Protein AF-A0A3N5HWL3-F1 (afdb_monomer_lite)

Structure (mmCIF, N/CA/C/O backbone):
data_AF-A0A3N5HWL3-F1
#
_entry.id   AF-A0A3N5HWL3-F1
#
loop_
_atom_site.group_PDB
_atom_site.id
_atom_site.type_symbol
_atom_site.label_atom_id
_atom_site.label_alt_id
_atom_site.label_comp_id
_atom_site.label_asym_id
_atom_site.label_entity_id
_atom_site.label_seq_id
_atom_site.pdbx_PDB_ins_code
_atom_site.Cartn_x
_atom_site.Cartn_y
_atom_site.Cartn_z
_atom_site.occupancy
_atom_site.B_iso_or_equiv
_atom_site.auth_seq_id
_atom_site.auth_comp_id
_atom_site.auth_asym_id
_atom_site.auth_atom_id
_atom_site.pdbx_PDB_model_num
ATOM 1 N N . THR A 1 1 ? 18.563 2.096 3.991 1.00 62.16 1 THR A N 1
ATOM 2 C CA . THR A 1 1 ? 17.705 1.444 2.979 1.00 62.16 1 THR A CA 1
ATOM 3 C C . THR A 1 1 ? 16.371 1.018 3.572 1.00 62.16 1 THR A C 1
ATOM 5 O O . THR A 1 1 ? 15.362 1.556 3.148 1.00 62.16 1 THR A O 1
ATOM 8 N N . VAL A 1 2 ? 16.328 0.175 4.611 1.00 63.00 2 VAL A N 1
ATOM 9 C CA . VAL A 1 2 ? 15.065 -0.277 5.244 1.00 63.00 2 VAL A CA 1
ATOM 10 C C . VAL A 1 2 ? 14.202 0.880 5.778 1.00 63.00 2 VAL A C 1
ATOM 12 O O . VAL A 1 2 ? 13.022 0.962 5.457 1.00 63.00 2 VAL A O 1
ATOM 15 N N . THR A 1 3 ? 14.785 1.844 6.499 1.00 76.62 3 THR A N 1
ATOM 16 C CA . THR A 1 3 ? 14.060 3.039 6.988 1.00 76.62 3 THR A CA 1
ATOM 17 C C . THR A 1 3 ? 13.495 3.900 5.852 1.00 76.62 3 THR A C 1
ATOM 19 O O . THR A 1 3 ? 12.427 4.489 5.982 1.00 76.62 3 THR A O 1
ATOM 22 N N . GLN A 1 4 ? 14.193 3.951 4.715 1.00 79.62 4 GLN A N 1
ATOM 23 C CA . GLN A 1 4 ? 13.788 4.730 3.543 1.00 79.62 4 GLN A CA 1
ATOM 24 C C . GLN A 1 4 ? 12.626 4.059 2.799 1.00 79.62 4 GLN A C 1
ATOM 26 O O . GLN A 1 4 ? 11.730 4.749 2.323 1.00 79.62 4 GLN A O 1
ATOM 31 N N . ILE A 1 5 ? 12.599 2.723 2.774 1.00 75.12 5 ILE A N 1
ATOM 32 C CA . ILE A 1 5 ? 11.472 1.933 2.259 1.00 75.12 5 ILE A CA 1
ATOM 33 C C . ILE A 1 5 ? 10.232 2.149 3.133 1.00 75.12 5 ILE A C 1
ATOM 35 O O . ILE A 1 5 ? 9.160 2.418 2.602 1.00 75.12 5 ILE A O 1
ATOM 39 N N . GLY A 1 6 ? 10.380 2.111 4.462 1.00 72.19 6 GLY A N 1
ATOM 40 C CA . GLY A 1 6 ? 9.272 2.384 5.386 1.00 72.19 6 GLY A CA 1
ATOM 41 C C . GLY A 1 6 ? 8.686 3.790 5.214 1.00 72.19 6 GLY A C 1
ATOM 42 O O . GLY A 1 6 ? 7.468 3.956 5.203 1.00 72.19 6 GLY A O 1
ATOM 43 N N . LEU A 1 7 ? 9.545 4.793 5.004 1.00 83.00 7 LEU A N 1
ATOM 44 C CA . LEU A 1 7 ? 9.114 6.169 4.749 1.00 83.00 7 LEU A CA 1
ATOM 45 C C . LEU A 1 7 ? 8.372 6.311 3.409 1.00 83.00 7 LEU A C 1
ATOM 47 O O . LEU A 1 7 ? 7.293 6.897 3.371 1.00 83.00 7 LEU A O 1
ATOM 51 N N . LEU A 1 8 ? 8.922 5.761 2.321 1.00 78.12 8 LEU A N 1
ATOM 52 C CA . LEU A 1 8 ? 8.292 5.801 0.995 1.00 78.12 8 LEU A CA 1
ATOM 53 C C . LEU A 1 8 ? 6.946 5.071 0.982 1.00 78.12 8 LEU A C 1
ATOM 55 O O . LEU A 1 8 ? 5.980 5.573 0.412 1.00 78.12 8 LEU A O 1
ATOM 59 N N . PHE A 1 9 ? 6.862 3.925 1.658 1.00 74.88 9 PHE A N 1
ATOM 60 C CA . PHE A 1 9 ? 5.616 3.185 1.824 1.00 74.88 9 PHE A CA 1
ATOM 61 C C . PHE A 1 9 ? 4.556 4.016 2.556 1.00 74.88 9 PHE A C 1
ATOM 63 O O . PHE A 1 9 ? 3.423 4.109 2.090 1.00 74.88 9 PHE A O 1
ATOM 70 N N . GLY A 1 10 ? 4.934 4.684 3.652 1.00 77.56 10 GLY A N 1
ATOM 71 C CA . GLY A 1 10 ? 4.035 5.579 4.383 1.00 77.56 10 GLY A CA 1
ATOM 72 C C . GLY A 1 10 ? 3.509 6.732 3.523 1.00 77.56 10 GLY A C 1
ATOM 73 O O . GLY A 1 10 ? 2.322 7.042 3.577 1.00 77.56 10 GLY A O 1
ATOM 74 N N . ILE A 1 11 ? 4.362 7.325 2.681 1.00 83.06 11 ILE A N 1
ATOM 75 C CA . ILE A 1 11 ? 3.975 8.408 1.762 1.00 83.06 11 ILE A CA 1
ATOM 76 C C . ILE A 1 11 ? 2.990 7.913 0.693 1.00 83.06 11 ILE A C 1
ATOM 78 O O . ILE A 1 11 ? 1.979 8.570 0.444 1.00 83.06 11 ILE A O 1
ATOM 82 N N . LEU A 1 12 ? 3.249 6.755 0.080 1.00 80.81 12 LEU A N 1
ATOM 83 C CA . LEU A 1 12 ? 2.361 6.171 -0.931 1.00 80.81 12 LEU A CA 1
ATOM 84 C C . LEU A 1 12 ? 1.000 5.793 -0.343 1.00 80.81 12 LEU A C 1
ATOM 86 O O . LEU A 1 12 ? -0.034 6.070 -0.947 1.00 80.81 12 LEU A O 1
ATOM 90 N N . LEU A 1 13 ? 1.001 5.200 0.851 1.00 82.19 13 LEU A N 1
ATOM 91 C CA . LEU A 1 13 ? -0.218 4.788 1.535 1.00 82.19 13 LEU A CA 1
ATOM 92 C C . LEU A 1 13 ? -1.053 5.999 1.968 1.00 82.19 13 LEU A C 1
ATOM 94 O O . LEU A 1 13 ? -2.267 6.000 1.781 1.00 82.19 13 LEU A O 1
ATOM 98 N N . ALA A 1 14 ? -0.409 7.063 2.457 1.00 79.94 14 ALA A N 1
ATOM 99 C CA . ALA A 1 14 ? -1.078 8.328 2.749 1.00 79.94 14 ALA A CA 1
ATOM 100 C C . ALA A 1 14 ? -1.696 8.957 1.487 1.00 79.94 14 ALA A C 1
ATOM 102 O O . ALA A 1 14 ? -2.840 9.403 1.526 1.00 79.94 14 ALA A O 1
ATOM 103 N N . GLY A 1 15 ? -0.978 8.944 0.358 1.00 82.62 15 GLY A N 1
ATOM 104 C CA . GLY A 1 15 ? -1.508 9.402 -0.928 1.00 82.62 15 GLY A CA 1
ATOM 105 C C . GLY A 1 15 ? -2.734 8.602 -1.381 1.00 82.62 15 GLY A C 1
ATOM 106 O O . GLY A 1 15 ? -3.742 9.197 -1.755 1.00 82.62 15 GLY A O 1
ATOM 107 N N . ALA A 1 16 ? -2.678 7.271 -1.272 1.00 83.19 16 ALA A N 1
ATOM 108 C CA . ALA A 1 16 ? -3.783 6.381 -1.624 1.00 83.19 16 ALA A CA 1
ATOM 109 C C . ALA A 1 16 ? -5.035 6.646 -0.770 1.00 83.19 16 ALA A C 1
ATOM 111 O O . ALA A 1 16 ? -6.126 6.808 -1.311 1.00 83.19 16 ALA A O 1
ATOM 112 N N . VAL A 1 17 ? -4.877 6.785 0.550 1.00 81.62 17 VAL A N 1
ATOM 113 C CA . VAL A 1 17 ? -5.987 7.090 1.473 1.00 81.62 17 VAL A CA 1
ATOM 114 C C . VAL A 1 17 ? -6.638 8.432 1.143 1.00 81.62 17 VAL A C 1
ATOM 116 O O . VAL A 1 17 ? -7.862 8.533 1.147 1.00 81.62 17 VAL A O 1
ATOM 119 N N . VAL A 1 18 ? -5.843 9.461 0.829 1.00 82.62 18 VAL A N 1
ATOM 120 C CA . VAL A 1 18 ? -6.377 10.777 0.447 1.00 82.62 18 VAL A CA 1
ATOM 121 C C . VAL A 1 18 ? -7.170 10.679 -0.853 1.00 82.62 18 VAL A C 1
ATOM 123 O O . VAL A 1 18 ? -8.262 11.233 -0.935 1.00 82.62 18 VAL A O 1
ATOM 126 N N . THR A 1 19 ? -6.674 9.948 -1.855 1.00 83.75 19 THR A N 1
ATOM 127 C CA . THR A 1 19 ? -7.432 9.748 -3.097 1.00 83.75 19 THR A CA 1
ATOM 128 C C . THR A 1 19 ? -8.714 8.944 -2.872 1.00 83.75 19 THR A C 1
ATOM 130 O O . THR A 1 19 ? -9.754 9.313 -3.405 1.00 83.75 19 THR A O 1
ATOM 133 N N . GLU A 1 20 ? -8.684 7.906 -2.035 1.00 85.81 20 GLU A N 1
ATOM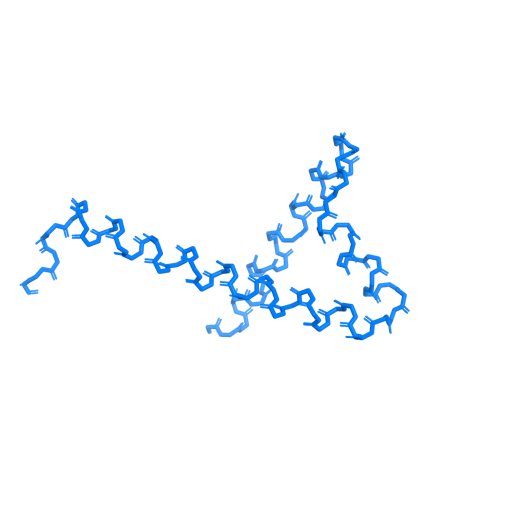 134 C CA . GLU A 1 20 ? -9.871 7.111 -1.697 1.00 85.81 20 GLU A CA 1
ATOM 135 C C . GLU A 1 20 ? -10.925 7.960 -0.968 1.00 85.81 20 GLU A C 1
ATOM 137 O O . GLU A 1 20 ? -12.098 7.911 -1.323 1.00 85.81 20 GLU A O 1
ATOM 142 N N . ALA A 1 21 ? -10.507 8.802 -0.016 1.00 80.69 21 ALA A N 1
ATOM 143 C CA . ALA A 1 21 ? -11.404 9.671 0.746 1.00 80.69 21 ALA A CA 1
ATOM 144 C C . ALA A 1 21 ? -11.991 10.827 -0.082 1.00 80.69 21 ALA A C 1
ATOM 146 O O . ALA A 1 21 ? -13.128 11.228 0.144 1.00 80.69 21 ALA A O 1
ATOM 147 N N . VAL A 1 22 ? -11.232 11.383 -1.033 1.00 85.69 22 VAL A N 1
ATOM 148 C CA . VAL A 1 22 ? -11.702 12.493 -1.886 1.00 85.69 22 VAL A CA 1
ATOM 149 C C . VAL A 1 22 ? -12.689 12.013 -2.952 1.00 85.69 22 VAL A C 1
ATOM 151 O O . VAL A 1 22 ? -13.621 12.742 -3.286 1.00 85.69 22 VAL A O 1
ATOM 154 N N . PHE A 1 23 ? -12.494 10.805 -3.488 1.00 86.19 23 PHE A N 1
ATOM 155 C CA . PHE A 1 23 ? -13.343 10.232 -4.539 1.00 86.19 23 PHE A CA 1
ATOM 156 C C . PHE A 1 23 ? -14.402 9.248 -4.019 1.00 86.19 23 PHE A C 1
ATOM 158 O O . PHE A 1 23 ? -15.127 8.673 -4.829 1.00 86.19 23 PHE A O 1
ATOM 165 N N . ASP A 1 24 ? -14.486 9.051 -2.700 1.00 79.31 24 ASP A N 1
ATOM 166 C CA . ASP A 1 24 ? -15.364 8.075 -2.035 1.00 79.31 24 ASP A CA 1
ATOM 167 C C . ASP A 1 24 ? -15.215 6.650 -2.616 1.00 79.31 24 ASP A C 1
ATOM 169 O O . ASP A 1 24 ? -16.162 5.869 -2.730 1.00 79.31 24 ASP A O 1
ATOM 173 N N . TRP A 1 25 ? -13.991 6.321 -3.048 1.00 80.56 25 TRP A N 1
ATOM 174 C CA . TRP A 1 25 ? -13.672 5.055 -3.696 1.00 80.56 25 TRP A CA 1
ATOM 175 C C . TRP A 1 25 ? -13.261 4.033 -2.631 1.00 80.56 25 TRP A C 1
ATOM 177 O O . TRP A 1 25 ? -12.216 4.217 -2.000 1.00 80.56 25 TRP A O 1
ATOM 187 N N . PRO A 1 26 ? -14.021 2.936 -2.434 1.00 71.50 26 PRO A N 1
ATOM 188 C CA . PRO A 1 26 ? -13.677 1.922 -1.448 1.00 71.50 26 PRO A CA 1
ATOM 189 C C . PRO A 1 26 ? -12.403 1.203 -1.890 1.00 71.50 26 PRO A C 1
ATOM 191 O O . PRO A 1 26 ? -12.404 0.408 -2.833 1.00 71.50 26 PRO A O 1
ATOM 194 N N . GLY A 1 27 ? -11.303 1.513 -1.214 1.00 80.06 27 GLY A N 1
ATOM 195 C CA . GLY A 1 27 ? -9.998 0.951 -1.505 1.00 80.06 27 GLY A CA 1
ATOM 196 C C . GLY A 1 27 ? -9.333 0.342 -0.279 1.00 80.06 27 GLY A C 1
ATOM 197 O O . GLY A 1 27 ? -9.901 0.218 0.807 1.00 80.06 27 GLY A O 1
ATOM 198 N N . ILE A 1 28 ? -8.116 -0.137 -0.498 1.00 77.44 28 ILE A N 1
ATOM 199 C CA . ILE A 1 28 ? -7.397 -0.958 0.477 1.00 77.44 28 ILE A CA 1
ATOM 200 C C . ILE A 1 28 ? -6.573 -0.061 1.418 1.00 77.44 28 ILE A C 1
ATOM 202 O O . ILE A 1 28 ? -6.227 -0.480 2.521 1.00 77.44 28 ILE A O 1
AT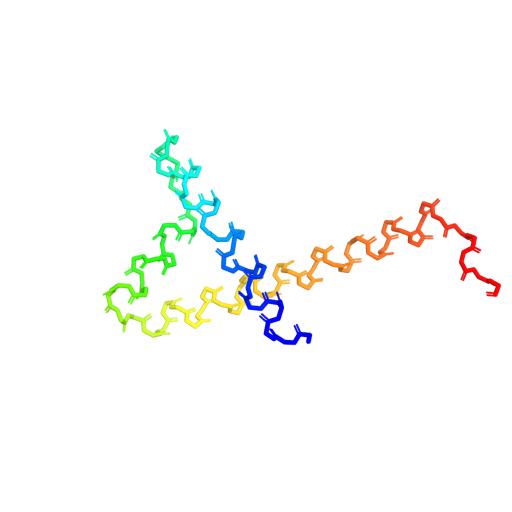OM 206 N N . GLY A 1 29 ? -6.304 1.196 1.036 1.00 75.00 29 GLY A N 1
ATOM 207 C CA . GLY A 1 29 ? -5.603 2.164 1.879 1.00 75.00 29 GLY A CA 1
ATOM 208 C C . GLY A 1 29 ? -6.418 2.553 3.112 1.00 75.00 29 GLY A C 1
ATOM 209 O O . GLY A 1 29 ? -5.925 2.490 4.238 1.00 75.00 29 GLY A O 1
ATOM 210 N N . THR A 1 30 ? -7.689 2.897 2.919 1.00 75.88 30 THR A N 1
ATOM 211 C CA . THR A 1 30 ? -8.644 3.200 3.995 1.00 75.88 30 THR A CA 1
ATOM 212 C C . THR A 1 30 ? -8.894 1.986 4.894 1.00 75.88 30 THR A C 1
ATOM 214 O O . THR A 1 30 ? -8.913 2.139 6.116 1.00 75.88 30 THR A O 1
ATOM 217 N N . TYR A 1 31 ? -8.968 0.775 4.325 1.00 77.69 31 TYR A N 1
ATOM 218 C CA . TYR A 1 31 ? -9.053 -0.483 5.084 1.00 77.69 31 TYR A CA 1
ATOM 219 C C . TYR A 1 31 ? -7.806 -0.751 5.944 1.00 77.69 31 TYR A C 1
ATOM 221 O O . TYR A 1 31 ? -7.910 -1.168 7.102 1.00 77.69 31 TYR A O 1
ATOM 229 N N . ALA A 1 32 ? -6.610 -0.479 5.416 1.00 73.75 32 ALA A N 1
ATOM 230 C CA . ALA A 1 32 ? -5.368 -0.617 6.168 1.00 73.75 32 ALA A CA 1
ATOM 231 C C . ALA A 1 32 ? -5.319 0.358 7.353 1.00 73.75 32 ALA A C 1
ATOM 233 O O . ALA A 1 32 ? -5.015 -0.049 8.475 1.00 73.75 32 ALA A O 1
ATOM 234 N N . VAL A 1 33 ? -5.686 1.627 7.137 1.00 75.19 33 VAL A N 1
ATOM 235 C CA . VAL A 1 33 ? -5.739 2.640 8.206 1.00 75.19 33 VAL A CA 1
ATOM 236 C C . VAL A 1 33 ? -6.787 2.285 9.259 1.00 75.19 33 VAL A C 1
ATOM 238 O O . VAL A 1 33 ? -6.492 2.367 10.451 1.00 75.19 33 VAL A O 1
ATOM 241 N N . SER A 1 34 ? -7.982 1.836 8.861 1.00 77.50 34 SER A N 1
ATOM 242 C CA . SER A 1 34 ? -9.010 1.442 9.831 1.00 77.50 34 SER A CA 1
ATOM 243 C C . SER A 1 34 ? -8.585 0.233 10.662 1.00 77.50 34 SER A C 1
ATOM 245 O O . SER A 1 34 ? -8.882 0.187 11.852 1.00 77.50 34 SER A O 1
ATOM 247 N N . SER A 1 35 ? -7.864 -0.719 10.063 1.00 76.56 35 SER A N 1
ATOM 248 C CA . SER A 1 35 ? -7.339 -1.906 10.750 1.00 76.56 35 SER A CA 1
ATOM 249 C C . SER A 1 35 ? -6.240 -1.549 11.755 1.00 76.56 35 SER A C 1
ATOM 251 O O . SER A 1 35 ? -6.203 -2.104 12.851 1.00 76.56 35 SER A O 1
ATOM 253 N N . ILE A 1 36 ? -5.391 -0.566 11.428 1.00 75.62 36 ILE A N 1
ATOM 254 C CA . ILE A 1 36 ? -4.402 -0.008 12.365 1.00 75.62 36 ILE A CA 1
ATOM 255 C C . ILE A 1 36 ? -5.108 0.677 13.540 1.00 75.62 36 ILE A C 1
ATOM 257 O O . ILE A 1 36 ? -4.766 0.427 14.694 1.00 75.62 36 ILE A O 1
ATOM 261 N N . LEU A 1 37 ? -6.115 1.512 13.263 1.00 78.50 37 LEU A N 1
ATOM 262 C CA . LEU A 1 37 ? -6.869 2.231 14.296 1.00 78.50 37 LEU A CA 1
ATOM 263 C C . LEU A 1 37 ? -7.671 1.288 15.204 1.00 78.50 37 LEU A C 1
ATOM 265 O O . LEU A 1 37 ? -7.793 1.551 16.397 1.00 78.50 37 LEU A O 1
ATOM 269 N N . GLN A 1 38 ? -8.177 0.178 14.664 1.00 81.81 38 GLN A N 1
ATOM 270 C CA . GLN A 1 38 ? -8.871 -0.864 15.427 1.00 81.81 38 GLN A CA 1
ATOM 271 C C . GLN A 1 38 ? -7.917 -1.846 16.128 1.00 81.81 38 GLN A C 1
ATOM 273 O O . GLN A 1 38 ? -8.382 -2.740 16.829 1.00 81.81 38 GLN A O 1
ATOM 278 N N . SER A 1 39 ? -6.594 -1.680 15.982 1.00 78.31 39 SER A N 1
ATOM 279 C CA . SER A 1 39 ? -5.579 -2.627 16.477 1.00 78.31 39 SER A CA 1
ATOM 280 C C . SER A 1 39 ? -5.838 -4.076 16.039 1.00 78.31 39 SER A C 1
ATOM 282 O O . SER A 1 39 ? -5.499 -5.024 16.749 1.00 78.31 39 SER A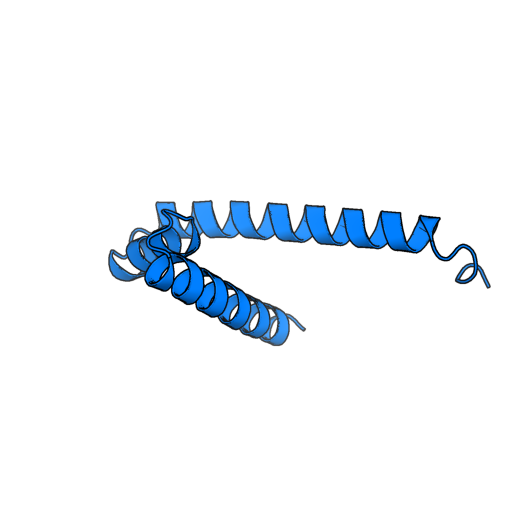 O 1
ATOM 284 N N . ASP A 1 40 ? -6.419 -4.262 14.852 1.00 79.19 40 ASP A N 1
ATOM 285 C CA . ASP A 1 40 ? -6.600 -5.582 14.256 1.00 79.19 40 ASP A CA 1
ATOM 286 C C . ASP A 1 40 ? -5.282 -6.017 13.605 1.00 79.19 40 ASP A C 1
ATOM 288 O O . ASP A 1 40 ? -5.016 -5.807 12.418 1.00 79.19 40 ASP A O 1
ATOM 292 N N . TYR A 1 41 ? -4.413 -6.604 14.427 1.00 75.56 41 TYR A N 1
ATOM 293 C CA . TYR A 1 41 ? -3.087 -7.045 14.006 1.00 75.56 41 TYR A CA 1
ATOM 294 C C . TYR A 1 41 ? -3.128 -8.080 12.871 1.00 75.56 41 TYR A C 1
ATOM 296 O O . TYR A 1 41 ? -2.211 -8.099 12.050 1.00 75.56 41 TYR A O 1
ATOM 304 N N . ASN A 1 42 ? -4.180 -8.904 12.778 1.00 78.62 42 ASN A N 1
ATOM 305 C CA . ASN A 1 42 ? -4.313 -9.896 11.708 1.00 78.62 42 ASN A CA 1
ATOM 306 C C . ASN A 1 42 ? -4.590 -9.223 10.361 1.00 78.62 42 ASN A C 1
ATOM 308 O O . ASN A 1 42 ? -3.935 -9.548 9.367 1.00 78.62 42 ASN A O 1
ATOM 312 N N . ALA A 1 43 ? -5.513 -8.260 10.329 1.00 78.00 43 ALA A N 1
ATOM 313 C CA . ALA A 1 43 ? -5.823 -7.507 9.117 1.00 78.00 43 ALA A CA 1
ATOM 314 C C . ALA A 1 43 ? -4.625 -6.664 8.646 1.00 78.00 43 ALA A C 1
ATOM 316 O O . ALA A 1 43 ? -4.282 -6.676 7.461 1.00 78.00 43 ALA A O 1
ATOM 317 N N . VAL A 1 44 ? -3.919 -6.003 9.573 1.00 78.88 44 VAL A N 1
ATOM 318 C CA . VAL A 1 44 ? -2.715 -5.210 9.258 1.00 78.88 44 VAL A CA 1
ATOM 319 C C . VAL A 1 44 ? -1.590 -6.087 8.710 1.00 78.88 44 VAL A C 1
ATOM 321 O O . VAL A 1 44 ? -0.945 -5.727 7.722 1.00 78.88 44 VAL A O 1
ATOM 324 N N . MET A 1 45 ? -1.349 -7.249 9.319 1.00 77.44 45 MET A N 1
ATOM 325 C CA . MET A 1 45 ? -0.300 -8.164 8.872 1.00 77.44 45 MET A CA 1
ATOM 326 C C . MET A 1 45 ? -0.633 -8.767 7.499 1.00 77.44 45 MET A C 1
ATOM 328 O O . MET A 1 45 ? 0.233 -8.797 6.624 1.00 77.44 45 MET A O 1
ATOM 332 N N . GLY A 1 46 ? -1.894 -9.153 7.266 1.00 82.06 46 GLY A N 1
ATOM 333 C CA . GLY A 1 46 ? -2.367 -9.629 5.963 1.00 82.06 46 GLY A CA 1
ATOM 334 C C . GLY A 1 46 ? -2.227 -8.574 4.864 1.00 82.06 46 GLY A C 1
ATOM 335 O O . GLY A 1 46 ? -1.678 -8.857 3.797 1.00 82.06 46 GLY A O 1
ATOM 336 N N . PHE A 1 47 ? -2.629 -7.334 5.150 1.00 81.06 47 PHE A N 1
ATOM 337 C CA . PHE A 1 47 ? -2.441 -6.209 4.238 1.00 81.06 47 PHE A CA 1
ATOM 338 C C . PHE A 1 47 ? -0.958 -5.943 3.949 1.00 81.06 47 PHE A C 1
ATOM 340 O O . PHE A 1 47 ? -0.584 -5.740 2.797 1.00 81.06 47 PHE A O 1
ATOM 347 N N . THR A 1 48 ? -0.099 -5.999 4.970 1.00 78.44 48 THR A N 1
ATOM 348 C CA . THR A 1 48 ? 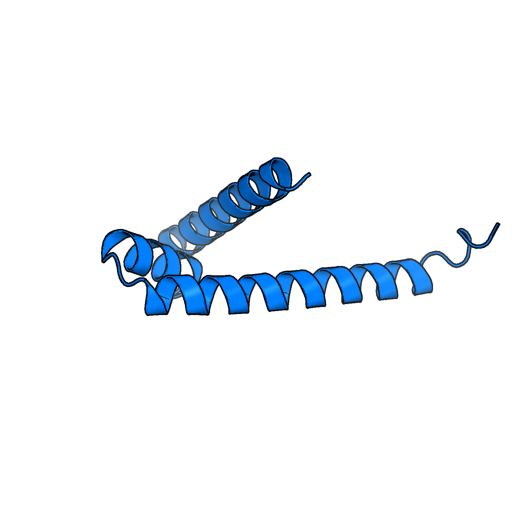1.347 -5.768 4.821 1.00 78.44 48 THR A CA 1
ATOM 349 C C . THR A 1 48 ? 1.986 -6.789 3.880 1.00 78.44 48 THR A C 1
ATOM 351 O O . THR A 1 48 ? 2.741 -6.414 2.983 1.00 78.44 48 THR A O 1
ATOM 354 N N . VAL A 1 49 ? 1.660 -8.077 4.036 1.00 83.06 49 VAL A N 1
ATOM 355 C CA . VAL A 1 49 ? 2.167 -9.145 3.156 1.00 83.06 49 VAL A CA 1
ATOM 356 C C . VAL A 1 49 ? 1.630 -8.989 1.733 1.00 83.06 49 VAL A C 1
ATOM 358 O O . VAL A 1 49 ? 2.379 -9.152 0.767 1.00 83.06 49 VAL A O 1
ATOM 361 N N . TRP A 1 50 ? 0.351 -8.640 1.586 1.00 82.44 50 TRP A N 1
ATOM 362 C CA . TRP A 1 50 ? -0.280 -8.437 0.283 1.00 82.44 50 TRP A CA 1
ATOM 363 C C . TRP A 1 50 ? 0.330 -7.245 -0.469 1.00 82.44 50 TRP A C 1
ATOM 365 O O . TRP A 1 50 ? 0.772 -7.388 -1.611 1.00 82.44 50 TRP A O 1
ATOM 375 N N . ALA A 1 51 ? 0.454 -6.097 0.199 1.00 78.81 51 ALA A N 1
ATOM 376 C CA . ALA A 1 51 ? 1.086 -4.900 -0.345 1.00 78.81 51 ALA A CA 1
ATOM 377 C C . ALA A 1 51 ? 2.568 -5.139 -0.676 1.00 78.81 51 ALA A C 1
ATOM 379 O O . ALA A 1 51 ? 3.034 -4.737 -1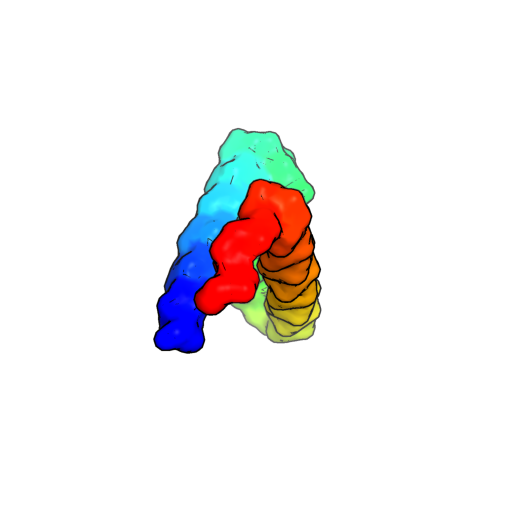.741 1.00 78.81 51 ALA A O 1
ATOM 380 N N . GLY A 1 52 ? 3.296 -5.850 0.191 1.00 80.06 52 GLY A N 1
ATOM 381 C CA . GLY A 1 52 ? 4.683 -6.244 -0.055 1.00 80.06 52 GLY A CA 1
ATOM 382 C C . GLY A 1 52 ? 4.830 -7.151 -1.279 1.00 80.06 52 GLY A C 1
ATOM 383 O O . GLY A 1 52 ? 5.728 -6.951 -2.093 1.00 80.06 52 GLY A O 1
ATOM 384 N N . THR A 1 53 ? 3.911 -8.100 -1.463 1.00 84.25 53 THR A N 1
ATOM 385 C CA . THR A 1 53 ? 3.899 -8.997 -2.628 1.00 84.25 53 THR A CA 1
ATOM 386 C C . THR A 1 53 ? 3.671 -8.217 -3.919 1.00 84.25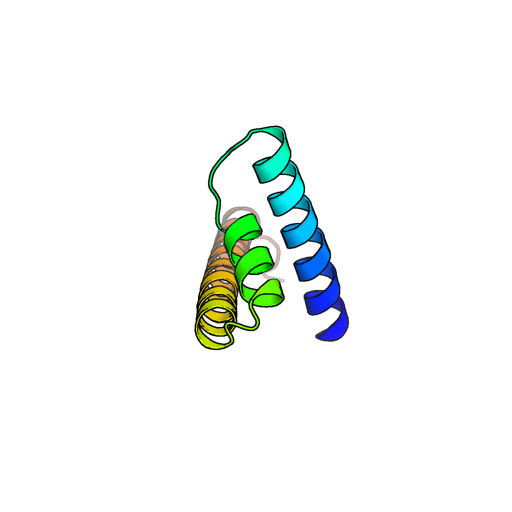 53 THR A C 1
ATOM 388 O O . THR A 1 53 ? 4.412 -8.403 -4.882 1.00 84.25 53 THR A O 1
ATOM 391 N N . ILE A 1 54 ? 2.706 -7.293 -3.936 1.00 82.75 54 ILE A N 1
ATOM 392 C CA . ILE A 1 54 ? 2.485 -6.401 -5.084 1.00 82.75 54 ILE A CA 1
ATOM 393 C C . ILE A 1 54 ? 3.723 -5.563 -5.361 1.00 82.75 54 ILE A C 1
ATOM 395 O O . ILE A 1 54 ? 4.125 -5.442 -6.513 1.00 82.75 54 ILE A O 1
ATOM 399 N N . PHE A 1 55 ? 4.355 -5.020 -4.323 1.00 78.50 55 PHE A N 1
ATOM 400 C CA . PHE A 1 55 ? 5.563 -4.227 -4.487 1.00 78.50 55 PHE A CA 1
ATOM 401 C C . PHE A 1 55 ? 6.685 -5.035 -5.151 1.00 78.50 55 PHE A C 1
ATOM 403 O O . PHE A 1 55 ? 7.326 -4.543 -6.077 1.00 78.50 55 PHE A O 1
ATOM 410 N N . ILE A 1 56 ? 6.887 -6.290 -4.736 1.00 85.38 56 ILE A N 1
ATOM 411 C CA . ILE A 1 56 ? 7.857 -7.199 -5.364 1.00 85.38 56 ILE A CA 1
ATOM 412 C C . ILE A 1 56 ? 7.479 -7.468 -6.824 1.00 85.38 56 ILE A C 1
ATOM 414 O O . ILE A 1 56 ? 8.336 -7.359 -7.694 1.00 85.38 56 ILE A O 1
ATOM 418 N N . VAL A 1 57 ? 6.210 -7.774 -7.111 1.00 86.50 57 VAL A N 1
ATOM 419 C CA . VAL A 1 57 ? 5.734 -8.043 -8.479 1.00 86.50 57 VAL A CA 1
ATOM 420 C C . VAL A 1 57 ? 5.921 -6.828 -9.383 1.00 86.50 57 VAL A C 1
ATOM 422 O O . VAL A 1 57 ? 6.392 -6.971 -10.506 1.00 86.50 57 VAL A O 1
ATOM 425 N N . VAL A 1 58 ? 5.592 -5.629 -8.902 1.00 81.94 58 VAL A N 1
ATOM 426 C CA . VAL A 1 58 ? 5.767 -4.385 -9.658 1.00 81.94 58 VAL A CA 1
ATOM 427 C C . VAL A 1 58 ? 7.245 -4.113 -9.915 1.00 81.94 58 VAL A C 1
ATOM 429 O O . VAL A 1 58 ? 7.591 -3.809 -11.050 1.00 81.94 58 VAL A O 1
ATOM 432 N N . ASN A 1 59 ? 8.124 -4.274 -8.920 1.00 83.06 59 ASN A N 1
ATOM 433 C CA . ASN A 1 59 ? 9.568 -4.129 -9.143 1.00 83.06 59 ASN A CA 1
ATOM 434 C C . ASN A 1 59 ? 10.082 -5.150 -10.161 1.00 83.06 59 ASN A C 1
ATOM 436 O O . ASN A 1 59 ? 10.813 -4.782 -11.068 1.00 83.06 59 ASN A O 1
ATOM 440 N N . LEU A 1 60 ? 9.629 -6.403 -10.080 1.00 83.12 60 LEU A N 1
ATOM 441 C CA . LEU A 1 60 ? 10.010 -7.437 -11.039 1.00 83.12 60 LEU A CA 1
ATOM 442 C C . LEU A 1 60 ? 9.540 -7.095 -12.462 1.00 83.12 60 LEU A C 1
ATOM 444 O O . LEU A 1 60 ? 10.274 -7.294 -13.425 1.00 83.12 60 LEU A O 1
ATOM 448 N N . LEU A 1 61 ? 8.324 -6.561 -12.609 1.00 84.69 61 LEU A N 1
ATOM 449 C CA . LEU A 1 61 ? 7.814 -6.085 -13.896 1.00 84.69 61 LEU A CA 1
ATOM 450 C C . LEU A 1 61 ? 8.626 -4.900 -14.419 1.00 84.69 61 LEU A C 1
ATOM 452 O O . LEU A 1 61 ? 8.938 -4.866 -15.605 1.00 84.69 61 LEU A O 1
ATOM 456 N N . VAL A 1 62 ? 8.980 -3.951 -13.553 1.00 82.19 62 VAL A N 1
ATOM 457 C CA . VAL A 1 62 ? 9.825 -2.802 -13.899 1.00 82.19 62 VAL A CA 1
ATOM 458 C C . VAL A 1 62 ? 11.207 -3.268 -14.355 1.00 82.19 62 VAL A C 1
ATOM 460 O O . VAL A 1 62 ? 11.659 -2.815 -15.401 1.00 82.19 62 VAL A O 1
ATOM 463 N N . ASP A 1 63 ? 11.827 -4.224 -13.664 1.00 84.44 63 ASP A N 1
ATOM 464 C CA . ASP A 1 63 ? 13.113 -4.813 -14.055 1.00 84.44 63 ASP A CA 1
ATOM 465 C C . ASP A 1 63 ? 13.024 -5.532 -15.408 1.00 84.44 63 ASP A C 1
ATOM 467 O O . ASP A 1 63 ? 13.900 -5.375 -16.261 1.00 84.44 63 ASP A O 1
ATOM 471 N N . ILE A 1 64 ? 11.949 -6.290 -15.652 1.00 84.38 64 ILE A N 1
ATOM 472 C CA . ILE A 1 64 ? 11.705 -6.948 -16.946 1.00 84.38 64 ILE A CA 1
ATOM 473 C C . ILE A 1 64 ? 11.537 -5.905 -18.053 1.00 84.38 64 ILE A C 1
ATOM 475 O O . ILE A 1 64 ? 12.142 -6.031 -19.117 1.00 84.38 64 ILE A O 1
ATOM 479 N N . VAL A 1 65 ? 10.731 -4.868 -17.814 1.00 84.12 65 VAL A N 1
ATOM 480 C CA . VAL A 1 65 ? 10.508 -3.782 -18.774 1.00 84.12 65 VAL A CA 1
ATOM 481 C C . VAL A 1 65 ? 11.811 -3.037 -19.042 1.00 84.12 65 VAL A C 1
ATOM 483 O O . VAL A 1 65 ? 12.131 -2.821 -20.205 1.00 84.12 65 VAL A O 1
ATOM 486 N N . HIS A 1 66 ? 12.607 -2.721 -18.021 1.00 77.12 66 HIS A N 1
ATOM 487 C CA . HIS A 1 66 ? 13.927 -2.117 -18.198 1.00 77.12 66 HIS A CA 1
ATOM 488 C C . HIS A 1 66 ? 14.873 -3.022 -18.986 1.00 77.12 66 HIS A C 1
ATOM 490 O O . HIS A 1 66 ? 15.517 -2.551 -19.916 1.00 77.12 66 HIS A O 1
ATOM 496 N N . THR A 1 67 ? 14.892 -4.327 -18.708 1.00 72.38 67 THR A N 1
ATOM 497 C CA . THR A 1 67 ? 15.715 -5.299 -19.449 1.00 72.38 67 THR A CA 1
ATOM 498 C C . THR A 1 67 ? 15.317 -5.392 -20.930 1.00 72.38 67 THR A C 1
ATOM 500 O O . THR A 1 67 ? 16.163 -5.646 -21.791 1.00 72.38 67 THR A O 1
ATOM 503 N N . LEU A 1 68 ? 14.028 -5.211 -21.242 1.00 73.81 68 LEU A N 1
ATOM 504 C CA . LEU A 1 68 ? 13.496 -5.234 -22.609 1.00 73.81 68 LEU A CA 1
ATOM 505 C C . LEU A 1 68 ? 13.677 -3.897 -23.343 1.00 73.81 68 LEU A C 1
ATOM 507 O O . LEU A 1 68 ? 13.942 -3.899 -24.544 1.00 73.81 68 LEU A O 1
ATOM 511 N N . VAL A 1 69 ? 13.513 -2.774 -22.640 1.00 73.19 69 VAL A N 1
ATOM 512 C CA . VAL A 1 69 ? 13.605 -1.416 -23.196 1.00 73.19 69 VAL A CA 1
ATOM 513 C C . VAL A 1 69 ? 15.061 -0.974 -23.353 1.00 73.19 69 VAL A C 1
ATOM 515 O O . VAL A 1 69 ? 15.372 -0.307 -24.337 1.00 73.19 69 VAL A O 1
ATOM 518 N N . ASP A 1 70 ? 15.959 -1.384 -22.454 1.00 59.88 70 ASP A N 1
ATOM 519 C CA . ASP A 1 70 ? 17.373 -1.008 -22.485 1.00 59.88 70 ASP A CA 1
ATOM 520 C C . ASP A 1 70 ? 18.295 -2.247 -22.556 1.00 59.88 70 ASP A C 1
ATOM 522 O O . ASP A 1 70 ? 18.798 -2.749 -21.549 1.00 59.88 70 ASP A O 1
ATOM 526 N N . PRO A 1 71 ? 18.601 -2.767 -23.763 1.00 58.03 71 PRO A N 1
ATOM 527 C CA . PRO A 1 71 ? 19.578 -3.843 -23.931 1.00 58.03 71 PRO A CA 1
ATOM 528 C C . PRO A 1 71 ? 21.038 -3.381 -23.715 1.00 58.03 71 PRO A C 1
ATOM 530 O O . PRO A 1 71 ? 21.956 -4.170 -23.951 1.00 58.03 71 PRO A O 1
ATOM 533 N N . ARG A 1 72 ? 21.277 -2.119 -23.310 1.00 59.56 72 ARG A N 1
ATOM 534 C CA . ARG A 1 72 ? 22.605 -1.474 -23.266 1.00 59.56 72 ARG A CA 1
ATOM 535 C C . ARG A 1 72 ? 23.363 -1.589 -21.942 1.00 59.56 72 ARG A C 1
ATOM 537 O O . ARG A 1 72 ? 24.566 -1.353 -21.962 1.00 59.56 72 ARG A O 1
ATOM 544 N N . GLU A 1 73 ? 22.745 -2.021 -20.843 1.00 53.69 73 GLU A N 1
ATOM 545 C CA . GLU A 1 73 ? 23.442 -2.235 -19.552 1.00 53.69 73 GLU A CA 1
ATOM 546 C C . GLU A 1 73 ? 24.238 -3.558 -19.487 1.00 53.69 73 GLU A C 1
ATOM 548 O O . GLU A 1 73 ? 24.534 -4.082 -18.419 1.00 53.69 73 GLU A O 1
ATOM 553 N N . ARG A 1 74 ? 24.595 -4.126 -20.645 1.00 57.06 74 ARG A N 1
ATOM 554 C CA . ARG A 1 74 ? 25.339 -5.391 -20.766 1.00 57.06 74 ARG A CA 1
ATOM 555 C C . ARG A 1 74 ? 26.854 -5.208 -20.954 1.00 57.06 74 ARG A C 1
ATOM 557 O O . ARG A 1 74 ? 27.486 -6.125 -21.472 1.00 57.06 74 ARG A O 1
ATOM 564 N N . SER A 1 75 ? 27.433 -4.056 -20.604 1.00 45.44 75 SER A N 1
ATOM 565 C CA . SER A 1 75 ? 28.894 -3.853 -20.648 1.00 45.44 75 SER A CA 1
ATOM 566 C C . SER A 1 75 ? 29.510 -3.760 -19.267 1.00 45.44 75 SER A C 1
ATOM 568 O O . SER A 1 75 ? 28.875 -3.162 -18.378 1.00 45.44 75 SER A O 1
#

Secondary structure (DSSP, 8-state):
-HHHHHHHHHHHHHHHHHHHHHHT---HHHHHHHHHHTT-HHHHHHHHHHHHHHHHHHHHHHHHHHHHH-TT---

Radius of gyration: 15.95 Å; chains: 1; bounding box: 44×22×40 Å

pLDDT: mean 77.39, std 7.97, range [45.44, 86.5]

Sequence (75 aa):
TVTQIGLLFGILLAGAVVTEAVFDWPGIGTYAVSSILQSDYNAVMGFTVWAGTIFIVVNLLVDIVHTLVDPRERS

Foldseek 3Di:
DVVVVVVVVVVVLVVVVVVCVVVVPDDVSVVLVVCVVVVVVVSVVVSVVVVVVVVVVVVVVVVVVCVVVPVPVPD